Protein AF-A0A4V6QXX9-F1 (afdb_monomer_lite)

Foldseek 3Di:
DPPPPDVVVVVVVVVVVQVVCCVVVVDGQWDQDPPPGIDGHD

Structure (mmCIF, N/CA/C/O backbone):
data_AF-A0A4V6QXX9-F1
#
_entry.id   AF-A0A4V6QXX9-F1
#
loop_
_atom_site.group_PDB
_atom_site.id
_atom_site.type_symbol
_atom_site.label_atom_id
_atom_site.label_alt_id
_atom_site.label_comp_id
_atom_site.label_asym_id
_atom_site.label_entity_id
_atom_site.label_seq_id
_atom_site.pdbx_PDB_ins_code
_atom_site.Cartn_x
_atom_site.Cartn_y
_atom_site.Cartn_z
_atom_site.occupancy
_atom_site.B_iso_or_equiv
_atom_site.auth_seq_id
_atom_site.auth_comp_id
_atom_site.auth_asym_id
_atom_site.auth_atom_id
_atom_site.pdbx_PDB_model_num
ATOM 1 N N . PHE A 1 1 ? 9.390 13.377 -15.9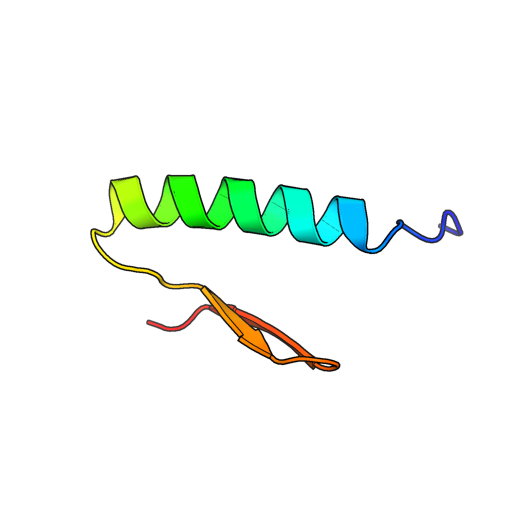12 1.00 53.81 1 PHE A N 1
ATOM 2 C CA . PHE A 1 1 ? 9.110 13.005 -14.504 1.00 53.81 1 PHE A CA 1
ATOM 3 C C . PHE A 1 1 ? 9.835 11.690 -14.256 1.00 53.81 1 PHE A C 1
ATOM 5 O O . PHE A 1 1 ? 9.226 10.698 -13.882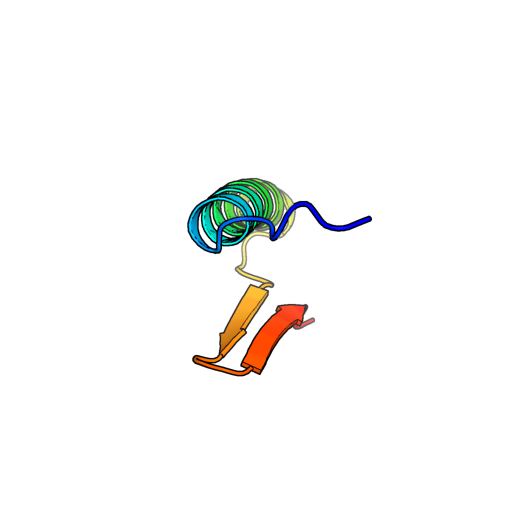 1.00 53.81 1 PHE A O 1
ATOM 12 N N . ASP A 1 2 ? 11.135 11.687 -14.544 1.00 52.50 2 ASP A N 1
ATOM 13 C CA . ASP A 1 2 ? 11.929 10.476 -14.779 1.00 52.50 2 ASP A CA 1
ATOM 14 C C . ASP A 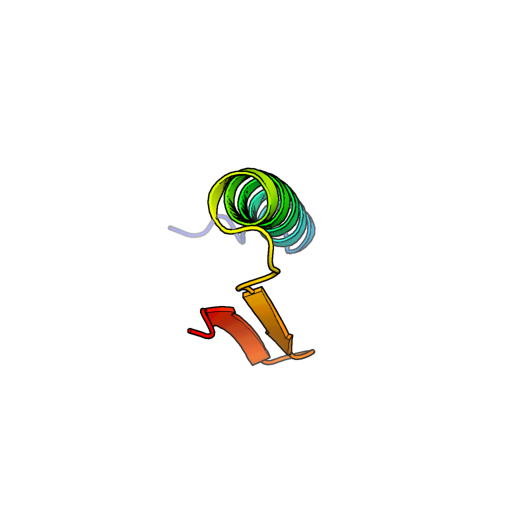1 2 ? 12.908 10.244 -13.628 1.00 52.50 2 ASP A C 1
ATOM 16 O O . ASP A 1 2 ? 14.073 9.924 -13.833 1.00 52.50 2 ASP A O 1
ATOM 20 N N . GLU A 1 3 ? 12.429 10.449 -12.404 1.00 66.50 3 GLU A N 1
ATOM 21 C CA . GLU A 1 3 ? 13.049 9.848 -11.230 1.00 66.50 3 GLU A CA 1
ATOM 22 C C . GLU A 1 3 ? 12.236 8.598 -10.933 1.00 66.50 3 GLU A C 1
ATOM 24 O O . GLU A 1 3 ? 11.112 8.664 -10.430 1.00 66.50 3 GLU A O 1
ATOM 29 N N . GLU A 1 4 ? 12.776 7.459 -11.354 1.00 81.38 4 GLU A N 1
ATOM 30 C CA . GLU A 1 4 ? 12.251 6.145 -11.023 1.00 81.38 4 GLU A CA 1
ATOM 31 C C . GLU A 1 4 ? 12.218 6.037 -9.494 1.00 81.38 4 GLU A C 1
ATOM 33 O O . GLU A 1 4 ? 13.247 5.933 -8.829 1.00 81.38 4 GLU A O 1
ATOM 38 N N . VAL A 1 5 ? 11.025 6.190 -8.917 1.00 85.00 5 VAL A N 1
ATOM 39 C CA . VAL A 1 5 ? 10.848 6.136 -7.467 1.00 85.00 5 VAL A CA 1
ATOM 40 C C . VAL A 1 5 ? 11.172 4.720 -7.018 1.00 85.00 5 VAL A C 1
ATOM 42 O O . VAL A 1 5 ? 10.514 3.769 -7.438 1.00 85.00 5 VAL A O 1
ATOM 45 N N . GLU A 1 6 ? 12.166 4.589 -6.144 1.00 90.38 6 GLU A N 1
ATOM 46 C CA . GLU A 1 6 ? 12.549 3.298 -5.586 1.00 90.38 6 GLU A CA 1
ATOM 47 C C . GLU A 1 6 ? 11.355 2.624 -4.877 1.00 90.38 6 GLU A C 1
ATOM 49 O O . GLU A 1 6 ? 10.591 3.252 -4.133 1.00 90.38 6 GLU A O 1
ATOM 54 N N . GLU A 1 7 ? 11.196 1.314 -5.079 1.00 88.56 7 GLU A N 1
ATOM 55 C CA . GLU A 1 7 ? 10.072 0.533 -4.540 1.00 88.56 7 GLU A CA 1
ATOM 56 C C . GLU A 1 7 ? 9.991 0.608 -3.002 1.00 88.56 7 GLU A C 1
ATOM 58 O O . GLU A 1 7 ? 8.906 0.735 -2.427 1.00 88.56 7 GLU A O 1
ATOM 63 N N . ASN A 1 8 ? 11.144 0.658 -2.330 1.00 91.25 8 ASN A N 1
ATOM 64 C CA . ASN A 1 8 ? 11.259 0.835 -0.878 1.00 91.25 8 ASN A CA 1
ATOM 65 C C . ASN A 1 8 ? 10.580 2.132 -0.374 1.00 91.25 8 ASN A C 1
ATOM 67 O O . ASN A 1 8 ? 10.026 2.169 0.732 1.00 91.25 8 ASN A O 1
ATOM 71 N N . VAL A 1 9 ? 10.575 3.206 -1.172 1.00 93.88 9 VAL A N 1
ATOM 72 C CA . VAL A 1 9 ? 9.937 4.477 -0.839 1.00 93.88 9 VAL A CA 1
ATOM 73 C C . VAL A 1 9 ? 8.438 4.247 -0.803 1.00 93.88 9 VAL A C 1
ATOM 75 O O . VAL A 1 9 ? 7.802 4.598 0.195 1.00 93.88 9 VAL A O 1
ATOM 78 N N . VAL A 1 10 ? 7.878 3.604 -1.828 1.00 93.00 10 VAL A N 1
ATOM 79 C CA . VAL A 1 10 ? 6.450 3.267 -1.900 1.00 93.00 10 VAL A CA 1
ATOM 80 C C . VAL A 1 10 ? 6.049 2.385 -0.716 1.00 93.00 10 VAL A C 1
ATOM 82 O O . VAL A 1 10 ? 5.116 2.725 0.017 1.00 93.00 10 VAL A O 1
ATOM 85 N N . GLU A 1 11 ? 6.801 1.319 -0.445 1.00 94.44 11 GLU A N 1
ATOM 86 C CA . GLU A 1 11 ? 6.555 0.402 0.674 1.00 94.44 11 GLU A CA 1
ATOM 87 C C . GLU A 1 11 ? 6.549 1.114 2.035 1.00 94.44 11 GLU A C 1
ATOM 89 O O . GLU A 1 11 ? 5.683 0.865 2.888 1.00 94.44 11 GLU A O 1
ATOM 94 N N . SER A 1 12 ? 7.483 2.047 2.241 1.00 96.81 12 SER A N 1
ATOM 95 C CA . SER A 1 12 ? 7.570 2.816 3.484 1.00 96.81 12 SER A CA 1
ATOM 96 C C . SER A 1 12 ? 6.365 3.747 3.672 1.00 96.81 12 SER A C 1
ATOM 98 O O . SER A 1 12 ? 5.857 3.897 4.790 1.00 96.81 12 SER A O 1
ATOM 100 N N . HIS A 1 13 ? 5.860 4.348 2.590 1.00 96.44 13 HIS A N 1
ATOM 101 C CA . HIS A 1 13 ? 4.680 5.211 2.625 1.00 96.44 13 HIS A CA 1
ATOM 102 C C . HIS A 1 13 ? 3.408 4.405 2.868 1.00 96.44 13 HIS A C 1
ATOM 104 O O . HIS A 1 13 ? 2.600 4.792 3.718 1.00 96.44 13 HIS A O 1
ATOM 110 N N . ILE A 1 14 ? 3.263 3.254 2.210 1.00 96.38 14 ILE A N 1
ATOM 111 C CA . ILE A 1 14 ? 2.149 2.336 2.450 1.00 96.38 14 ILE A CA 1
ATOM 112 C C . ILE A 1 14 ? 2.151 1.852 3.899 1.00 96.38 14 ILE A C 1
ATOM 114 O O . ILE A 1 14 ? 1.107 1.879 4.546 1.00 96.38 14 ILE A O 1
ATOM 118 N N . SER A 1 15 ? 3.309 1.502 4.461 1.00 96.75 15 SER A N 1
ATOM 119 C CA . SER A 1 15 ? 3.413 1.088 5.867 1.00 96.75 15 SER A CA 1
ATOM 120 C C . SER A 1 15 ? 2.961 2.191 6.832 1.00 96.75 15 SER A C 1
ATOM 122 O O . SER A 1 15 ? 2.190 1.934 7.763 1.00 96.75 15 SER A O 1
ATOM 124 N N . LYS A 1 16 ? 3.376 3.443 6.588 1.00 98.06 16 LYS A N 1
ATOM 125 C CA . LYS A 1 16 ? 2.935 4.609 7.375 1.00 98.06 16 LYS A CA 1
ATOM 126 C C . LYS A 1 16 ? 1.426 4.835 7.250 1.00 98.06 16 LYS A C 1
ATOM 128 O O . LYS A 1 16 ? 0.767 5.090 8.258 1.00 98.06 16 LYS A O 1
ATOM 133 N N . LEU A 1 17 ? 0.879 4.744 6.038 1.00 97.62 17 LEU A N 1
ATOM 134 C CA . LEU A 1 17 ? -0.553 4.898 5.782 1.00 97.62 17 LEU A CA 1
ATOM 135 C C . LEU A 1 17 ? -1.360 3.800 6.484 1.00 97.62 17 LEU A C 1
ATOM 137 O O . LEU A 1 17 ? -2.303 4.108 7.208 1.00 97.62 17 LEU A O 1
ATO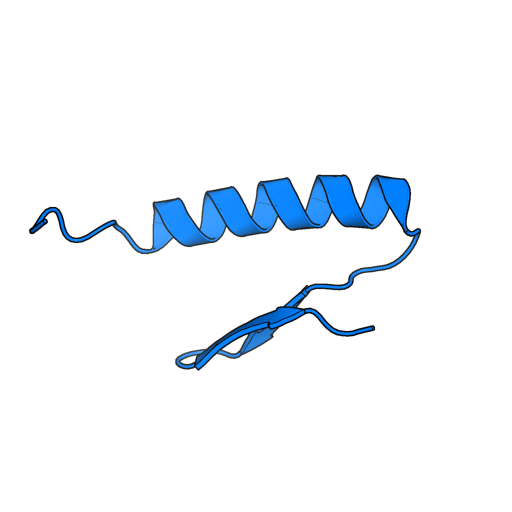M 141 N N . ARG A 1 18 ? -0.939 2.540 6.346 1.00 97.31 18 ARG A N 1
ATOM 142 C CA . ARG A 1 18 ? -1.562 1.373 6.981 1.00 97.31 18 ARG A CA 1
ATOM 143 C C . ARG A 1 18 ? -1.670 1.544 8.490 1.00 97.31 18 ARG A C 1
ATOM 145 O O . ARG A 1 18 ? -2.730 1.293 9.053 1.00 97.31 18 ARG A O 1
ATOM 152 N N . LYS A 1 19 ? -0.601 2.019 9.140 1.00 97.94 19 LYS A N 1
ATOM 153 C CA . LYS A 1 19 ? -0.602 2.291 10.584 1.00 97.94 19 LYS A CA 1
ATOM 154 C C . LYS A 1 19 ? -1.658 3.337 10.960 1.00 97.94 19 LYS A C 1
ATOM 156 O O . LYS A 1 19 ? -2.501 3.062 11.806 1.00 97.94 19 LYS A O 1
ATOM 161 N N . LYS A 1 20 ? -1.666 4.486 10.275 1.00 98.06 20 LYS A N 1
ATOM 162 C CA . LYS A 1 20 ? -2.635 5.569 10.526 1.00 98.06 20 LYS A CA 1
ATOM 163 C C . LYS A 1 20 ? -4.082 5.132 10.292 1.00 98.06 20 LYS A C 1
ATOM 165 O O . LYS A 1 20 ? -4.978 5.568 11.007 1.00 98.06 20 LYS A O 1
ATOM 170 N N . LEU A 1 21 ? -4.323 4.309 9.272 1.00 97.12 21 LEU A N 1
ATOM 171 C CA . LEU A 1 21 ? -5.661 3.811 8.964 1.00 97.12 21 LEU A CA 1
ATOM 172 C C . LEU A 1 21 ? -6.124 2.771 9.983 1.00 97.12 21 LEU A C 1
ATOM 174 O O . LEU A 1 21 ? -7.248 2.877 10.457 1.00 97.12 21 LEU A O 1
ATOM 178 N N . ARG A 1 22 ? -5.254 1.840 10.389 1.00 96.50 22 ARG A N 1
ATOM 179 C CA . ARG A 1 22 ? -5.556 0.870 11.453 1.00 96.50 22 ARG A CA 1
ATOM 180 C C . ARG A 1 22 ? -5.907 1.549 12.773 1.00 96.50 22 ARG A C 1
ATOM 182 O O . ARG A 1 22 ? -6.866 1.145 13.417 1.00 96.50 22 ARG A O 1
ATOM 189 N N . GLU A 1 23 ? -5.182 2.605 13.142 1.00 97.62 23 GLU A N 1
ATOM 190 C CA . GLU A 1 23 ? -5.466 3.399 14.348 1.00 97.62 23 GLU A CA 1
ATOM 191 C C . GLU A 1 23 ? -6.850 4.069 14.304 1.00 97.62 23 GLU A C 1
ATOM 193 O O . GLU A 1 23 ? -7.497 4.200 15.338 1.00 97.62 23 GLU A O 1
ATOM 198 N N . LYS A 1 24 ? -7.320 4.479 13.118 1.00 96.88 24 LYS A N 1
ATOM 199 C CA . LYS A 1 24 ? -8.604 5.179 12.953 1.00 96.88 24 LYS A CA 1
ATOM 200 C C . LYS A 1 24 ? -9.795 4.254 12.706 1.00 96.88 24 LYS A C 1
ATOM 202 O O . LYS A 1 24 ? -10.894 4.569 13.143 1.00 96.88 24 LYS A O 1
ATOM 207 N N . LEU A 1 25 ? -9.593 3.164 11.969 1.00 96.19 25 LEU A N 1
ATOM 208 C CA . LEU A 1 25 ? -10.656 2.263 11.511 1.00 96.19 25 LEU A CA 1
ATOM 209 C C . LEU A 1 25 ? -10.768 0.994 12.363 1.00 96.19 25 LEU A C 1
ATOM 211 O O . LEU A 1 25 ? -11.765 0.288 12.275 1.00 96.19 25 LEU A O 1
ATOM 215 N N . GLY A 1 26 ? -9.748 0.665 13.163 1.00 96.12 26 GLY A N 1
ATOM 216 C CA . GLY A 1 26 ? -9.707 -0.561 13.968 1.00 96.12 26 GLY A CA 1
ATOM 217 C C . GLY A 1 26 ? -9.423 -1.839 13.170 1.00 96.12 26 GLY A C 1
ATOM 218 O O . GLY A 1 26 ? -9.262 -2.904 13.760 1.00 96.12 26 GLY A O 1
ATOM 219 N N . HIS A 1 27 ? -9.310 -1.751 11.844 1.00 94.88 27 HIS A N 1
ATOM 220 C CA . HIS A 1 27 ? -8.933 -2.857 10.968 1.00 94.88 27 HIS A CA 1
ATOM 221 C C . HIS A 1 27 ? -7.938 -2.398 9.901 1.00 94.88 27 HIS A C 1
ATOM 223 O O . HIS A 1 27 ? -7.614 -1.218 9.777 1.00 94.88 27 HIS A O 1
ATOM 229 N N . ASP A 1 28 ? -7.425 -3.354 9.136 1.00 96.12 28 ASP A N 1
ATOM 230 C CA . ASP A 1 28 ? -6.506 -3.104 8.038 1.00 96.12 28 ASP A CA 1
ATOM 231 C C . ASP A 1 28 ? -7.249 -2.955 6.706 1.00 96.12 28 ASP A C 1
ATOM 233 O O . ASP A 1 28 ? -7.788 -3.949 6.223 1.00 96.12 28 ASP A O 1
ATOM 237 N N . PRO A 1 29 ? -7.299 -1.756 6.103 1.00 96.56 29 PRO A N 1
ATOM 238 C CA . PRO A 1 29 ? -8.010 -1.555 4.846 1.00 96.56 29 PRO A CA 1
ATOM 239 C C . PRO A 1 29 ? -7.103 -1.697 3.617 1.00 96.56 29 PRO A C 1
ATOM 241 O O . PRO A 1 29 ? -7.557 -1.409 2.517 1.00 96.56 29 PRO A O 1
ATOM 244 N N . ILE A 1 30 ? -5.817 -2.044 3.762 1.00 96.69 30 ILE A N 1
ATOM 245 C CA . ILE A 1 30 ? -4.888 -2.137 2.625 1.00 96.69 30 ILE A CA 1
ATOM 246 C C . ILE A 1 30 ? -4.564 -3.601 2.340 1.00 96.69 30 ILE A C 1
ATOM 248 O O . ILE A 1 30 ? -3.905 -4.271 3.136 1.00 96.69 30 ILE A O 1
ATOM 252 N N . ASP A 1 31 ? -4.985 -4.058 1.166 1.00 95.94 31 ASP A N 1
ATOM 253 C CA . ASP A 1 31 ? -4.598 -5.335 0.580 1.00 95.94 31 ASP A CA 1
ATOM 254 C C . ASP A 1 31 ? -3.346 -5.142 -0.290 1.00 95.94 31 ASP A C 1
ATOM 256 O O . ASP A 1 31 ? -3.318 -4.280 -1.174 1.00 95.94 31 ASP A O 1
ATOM 260 N N . SER A 1 32 ? -2.307 -5.934 -0.027 1.00 94.31 32 SER A N 1
ATOM 261 C CA . SER A 1 32 ? -1.041 -5.906 -0.763 1.00 94.31 32 SER A CA 1
ATOM 262 C C . SER A 1 32 ? -0.952 -7.142 -1.641 1.00 94.31 32 SER A C 1
ATOM 264 O O . SER A 1 32 ? -0.880 -8.264 -1.136 1.00 94.31 32 SER A O 1
ATOM 266 N N . LYS A 1 33 ? -0.884 -6.950 -2.957 1.00 91.69 33 LYS A N 1
ATOM 267 C CA . LYS A 1 33 ? -0.777 -8.048 -3.911 1.00 91.69 33 LYS A CA 1
ATOM 268 C C . LYS A 1 33 ? 0.570 -7.991 -4.614 1.00 91.69 33 LYS A C 1
ATOM 270 O O . LYS A 1 33 ? 0.884 -7.041 -5.329 1.00 91.69 33 LYS A O 1
ATOM 275 N N . ARG A 1 34 ? 1.372 -9.038 -4.408 1.00 85.62 34 ARG A N 1
ATOM 276 C CA . ARG A 1 34 ? 2.706 -9.151 -5.007 1.00 85.62 34 ARG A CA 1
ATOM 277 C C . ARG A 1 34 ? 2.609 -8.960 -6.524 1.00 85.62 34 ARG A C 1
ATOM 279 O O . ARG A 1 34 ? 1.735 -9.558 -7.151 1.00 85.62 34 ARG A O 1
ATOM 286 N N . PHE A 1 35 ? 3.483 -8.119 -7.077 1.00 85.94 35 PHE A N 1
ATOM 287 C CA . PHE A 1 35 ? 3.534 -7.752 -8.502 1.00 85.94 35 PHE A CA 1
ATOM 288 C C . PHE A 1 35 ? 2.318 -6.979 -9.051 1.00 85.94 35 PHE A C 1
ATOM 290 O O . PHE A 1 35 ? 2.273 -6.691 -10.241 1.00 85.94 35 PHE A O 1
ATOM 297 N N . LEU A 1 36 ? 1.328 -6.652 -8.215 1.00 88.81 36 LEU A N 1
ATOM 298 C CA . LEU A 1 36 ? 0.099 -5.956 -8.621 1.00 88.81 36 LEU A CA 1
ATOM 299 C C . LEU A 1 36 ? -0.156 -4.672 -7.818 1.00 88.81 36 LEU A C 1
ATOM 301 O O . LEU A 1 36 ? -1.016 -3.881 -8.196 1.00 88.81 36 LEU A O 1
ATOM 305 N N . GLY A 1 37 ? 0.598 -4.450 -6.740 1.00 92.75 37 GLY A N 1
ATOM 306 C CA . GLY A 1 37 ? 0.557 -3.231 -5.939 1.00 92.75 37 GLY A CA 1
ATOM 307 C C . GLY A 1 37 ? -0.400 -3.328 -4.753 1.00 92.75 37 GLY A C 1
ATOM 308 O O . GLY A 1 37 ? -0.519 -4.374 -4.111 1.00 92.75 37 GLY A O 1
ATOM 309 N N . TYR A 1 38 ? -1.062 -2.216 -4.442 1.00 95.44 38 TYR A N 1
ATOM 310 C CA . TYR A 1 38 ? -1.872 -2.047 -3.235 1.00 95.44 38 TYR A CA 1
ATOM 311 C C . TYR A 1 38 ? -3.296 -1.636 -3.589 1.00 95.44 38 TYR A C 1
ATOM 313 O O . TYR A 1 38 ? -3.515 -0.871 -4.529 1.00 95.44 38 TYR A O 1
ATOM 321 N N . ARG A 1 39 ? -4.271 -2.103 -2.811 1.00 95.25 39 ARG A N 1
ATOM 322 C CA . ARG A 1 39 ? -5.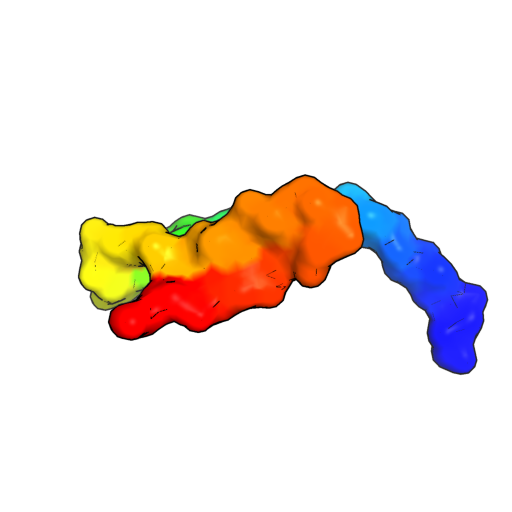686 -1.780 -3.005 1.00 95.25 39 ARG A CA 1
ATOM 323 C C . ARG A 1 39 ? -6.360 -1.497 -1.670 1.00 95.25 39 ARG A C 1
ATOM 325 O O . ARG A 1 39 ? -6.111 -2.195 -0.692 1.00 95.25 39 ARG A O 1
ATOM 332 N N . LEU A 1 40 ? -7.244 -0.502 -1.652 1.00 94.38 40 LEU A N 1
ATOM 333 C CA . LEU A 1 40 ? -8.131 -0.269 -0.517 1.00 94.38 40 LEU A CA 1
ATOM 334 C C . LEU A 1 40 ? -9.301 -1.252 -0.550 1.00 94.38 40 LEU A C 1
ATOM 336 O O . LEU A 1 40 ? -9.965 -1.394 -1.577 1.00 94.38 40 LEU A O 1
ATOM 340 N N . VAL A 1 41 ? -9.534 -1.919 0.573 1.00 90.81 41 VA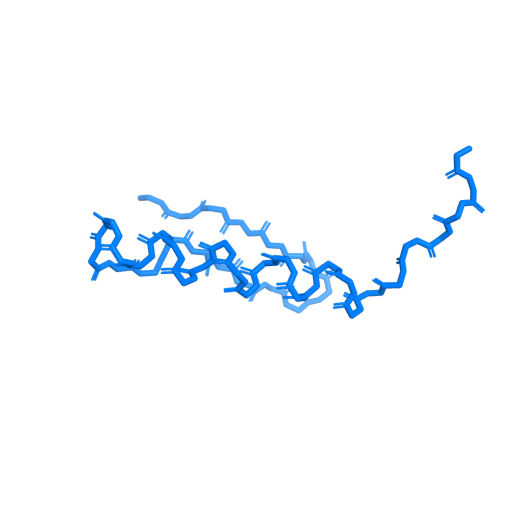L A N 1
ATOM 341 C CA . VAL A 1 41 ? -10.663 -2.819 0.800 1.00 90.81 41 VAL A CA 1
ATOM 342 C C . VAL A 1 41 ? -11.525 -2.243 1.922 1.00 90.81 41 VAL A C 1
ATOM 344 O O . VAL A 1 41 ? -11.014 -1.888 2.987 1.00 90.81 41 VAL A O 1
ATOM 347 N N . PHE A 1 42 ? -12.820 -2.109 1.643 1.00 78.81 42 PHE A N 1
ATOM 348 C CA . PHE A 1 42 ? -13.862 -1.649 2.559 1.00 78.81 42 PHE A CA 1
ATOM 349 C C . PHE A 1 42 ? -15.003 -2.660 2.546 1.00 78.81 42 PHE A C 1
ATOM 351 O O . PHE A 1 42 ? -15.264 -3.211 1.449 1.00 78.81 42 PHE A O 1
#

Sequence (42 aa):
FDEEVEENVVESHISKLRKKLREKLGHDPIDSKRFLGYRLVF

Radius of gyration: 11.86 Å; chains: 1; bounding box: 27×22×29 Å

pLDDT: mean 90.96, std 10.44, range [52.5, 98.06]

Secondary structure (DSSP, 8-state):
------HHHHHHHHHHHHHHHHHHHSS--EEEETTTEEEE--